Protein AF-A0A522AP35-F1 (afdb_monomer_lite)

Radius of gyration: 11.75 Å; chains: 1; bounding box: 21×27×26 Å

Sequence (63 aa):
PDHPLRIEPDTAGRGSAPYLRVRRNLEALLSRPVYYQLAEIAEPAPDGDGHGVASGGMFHRLA

Structure (mmCIF, N/CA/C/O backbone):
data_AF-A0A522AP35-F1
#
_entry.id   AF-A0A522AP35-F1
#
loop_
_atom_site.group_PDB
_atom_site.id
_atom_site.type_symbol
_atom_site.label_atom_id
_atom_site.label_alt_id
_atom_site.label_comp_id
_atom_site.label_asym_id
_atom_site.label_entity_id
_atom_site.label_seq_id
_atom_site.pdbx_PDB_ins_code
_atom_site.Cartn_x
_atom_site.Cartn_y
_atom_site.Cartn_z
_atom_site.occupancy
_atom_site.B_iso_or_equiv
_atom_site.auth_seq_id
_atom_site.auth_comp_id
_atom_site.auth_asym_id
_atom_site.auth_atom_id
_atom_site.pdbx_PDB_model_num
ATOM 1 N N . PRO A 1 1 ? -7.345 -4.257 13.155 1.00 67.06 1 PRO A N 1
ATOM 2 C CA . PRO A 1 1 ? -6.276 -5.078 12.527 1.00 67.06 1 PRO A CA 1
ATOM 3 C C . PRO A 1 1 ? -6.829 -6.385 11.928 1.00 67.06 1 PRO A C 1
ATOM 5 O O . PRO A 1 1 ? -6.459 -7.475 12.346 1.00 67.06 1 PRO A O 1
ATOM 8 N N . ASP A 1 2 ? -7.698 -6.293 10.921 1.00 86.19 2 ASP A N 1
ATOM 9 C CA . ASP A 1 2 ? -8.277 -7.487 10.272 1.00 86.19 2 ASP A CA 1
ATOM 10 C C . ASP A 1 2 ? -7.822 -7.622 8.820 1.00 86.19 2 ASP A C 1
ATOM 12 O O . ASP A 1 2 ? -7.589 -8.733 8.336 1.00 86.19 2 ASP A O 1
ATOM 16 N N . HIS A 1 3 ? -7.541 -6.485 8.187 1.00 92.00 3 HIS A N 1
ATOM 17 C CA . HIS A 1 3 ? -7.188 -6.362 6.780 1.00 92.00 3 HIS A CA 1
ATOM 18 C C . HIS A 1 3 ? -5.856 -5.610 6.609 1.00 92.00 3 HIS A C 1
ATOM 20 O O . HIS A 1 3 ? -5.856 -4.488 6.111 1.00 92.00 3 HIS A O 1
ATOM 26 N N . PRO A 1 4 ? -4.714 -6.152 7.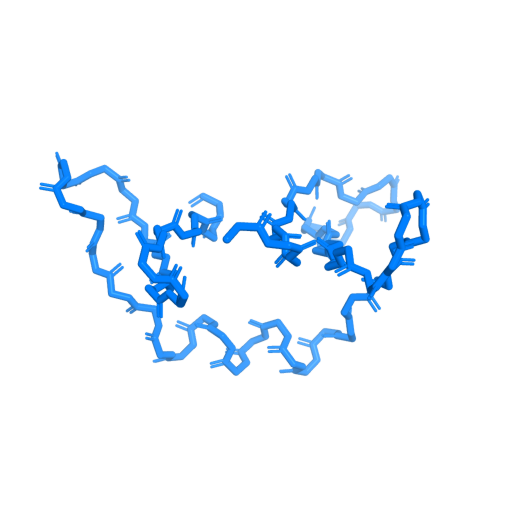082 1.00 92.56 4 PRO A N 1
ATOM 27 C CA . PRO A 1 4 ? -3.422 -5.516 6.863 1.00 92.56 4 PRO A CA 1
ATOM 28 C C . PRO A 1 4 ? -3.113 -5.373 5.369 1.00 92.56 4 PRO A C 1
ATOM 30 O O . PRO A 1 4 ? -3.352 -6.300 4.589 1.00 92.56 4 PRO A O 1
ATOM 33 N N . LEU A 1 5 ? -2.555 -4.216 5.007 1.00 93.75 5 LEU A N 1
ATOM 34 C CA . LEU A 1 5 ? -1.893 -3.972 3.731 1.00 93.75 5 LEU A CA 1
ATOM 35 C C . LEU A 1 5 ? -0.409 -4.332 3.862 1.00 93.75 5 LEU A C 1
ATOM 37 O O . LEU A 1 5 ? 0.282 -3.807 4.737 1.00 93.75 5 LEU A O 1
ATOM 41 N N . ARG A 1 6 ? 0.061 -5.224 2.993 1.00 92.88 6 ARG A N 1
ATOM 42 C CA . ARG A 1 6 ? 1.440 -5.707 2.893 1.00 92.88 6 ARG A CA 1
ATOM 43 C C . ARG A 1 6 ? 2.008 -5.290 1.541 1.00 92.88 6 ARG A C 1
ATOM 45 O O . ARG A 1 6 ? 1.364 -5.507 0.521 1.00 92.88 6 ARG A O 1
ATOM 52 N N . ILE A 1 7 ? 3.200 -4.706 1.521 1.00 92.81 7 ILE A N 1
ATOM 53 C CA . ILE A 1 7 ? 3.892 -4.319 0.287 1.00 92.81 7 ILE A CA 1
ATOM 54 C C . ILE A 1 7 ? 5.080 -5.258 0.082 1.00 92.81 7 ILE A C 1
ATOM 56 O O . ILE A 1 7 ? 5.914 -5.387 0.974 1.00 92.81 7 ILE A O 1
ATOM 60 N N . GLU A 1 8 ? 5.172 -5.894 -1.084 1.00 92.06 8 GLU A N 1
ATOM 61 C CA . GLU A 1 8 ? 6.335 -6.695 -1.489 1.00 92.06 8 GLU A CA 1
ATOM 62 C C . GLU A 1 8 ? 6.919 -6.213 -2.819 1.00 92.06 8 GLU A C 1
ATOM 64 O O . GLU A 1 8 ? 6.207 -5.589 -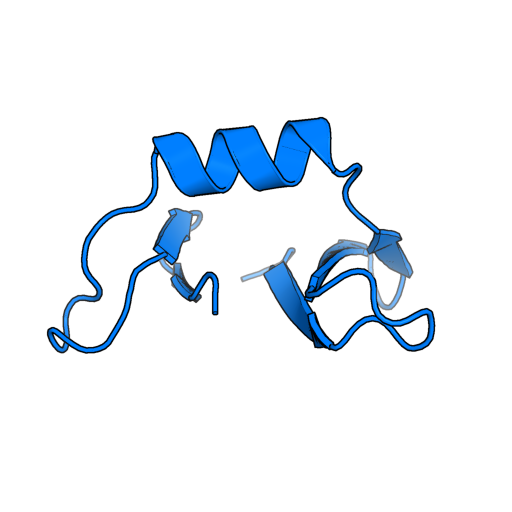3.603 1.00 92.06 8 GLU A O 1
ATOM 69 N N . PRO A 1 9 ? 8.193 -6.503 -3.123 1.00 90.56 9 PRO A N 1
ATOM 70 C CA . PRO A 1 9 ? 8.730 -6.316 -4.466 1.00 90.56 9 PRO A CA 1
ATOM 71 C C . PRO A 1 9 ? 7.999 -7.203 -5.484 1.00 90.56 9 PRO A C 1
ATOM 73 O O . PRO A 1 9 ? 7.807 -8.398 -5.258 1.00 90.56 9 PRO A O 1
ATOM 76 N N . ASP A 1 10 ? 7.612 -6.643 -6.631 1.00 88.12 10 ASP A N 1
ATOM 77 C CA . ASP A 1 10 ? 7.046 -7.440 -7.720 1.00 88.12 10 ASP A CA 1
ATOM 78 C C . ASP A 1 10 ? 8.141 -8.271 -8.404 1.00 88.12 10 ASP A C 1
ATOM 80 O O . ASP A 1 10 ? 9.099 -7.736 -8.965 1.00 88.12 10 ASP A O 1
ATOM 84 N N . THR A 1 11 ? 7.945 -9.588 -8.434 1.00 85.19 11 THR A N 1
ATOM 85 C CA . THR A 1 11 ? 8.795 -10.564 -9.140 1.00 85.19 11 THR A CA 1
ATOM 86 C C . THR A 1 11 ? 8.971 -10.281 -10.635 1.00 85.19 11 THR A C 1
ATOM 88 O O . THR A 1 11 ? 9.981 -10.671 -11.214 1.00 85.19 11 THR A O 1
ATOM 91 N N . ALA A 1 12 ? 8.025 -9.580 -11.268 1.00 86.25 12 ALA A N 1
ATOM 92 C CA . ALA A 1 12 ? 8.113 -9.183 -12.673 1.00 86.25 12 ALA A CA 1
ATOM 93 C C . ALA A 1 12 ? 8.834 -7.836 -12.889 1.00 86.25 12 ALA A C 1
ATOM 95 O O . ALA A 1 12 ? 8.812 -7.302 -13.998 1.00 86.25 12 ALA A O 1
ATOM 96 N N . GLY A 1 13 ? 9.425 -7.251 -11.841 1.00 80.00 13 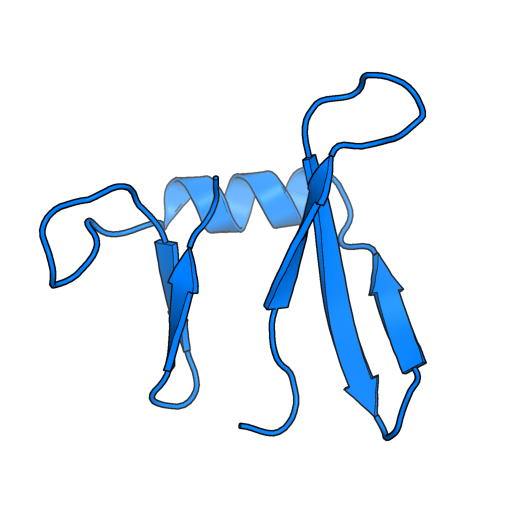GLY A N 1
ATOM 97 C CA . GLY A 1 13 ? 10.185 -6.003 -11.930 1.00 80.00 13 GLY A CA 1
ATOM 98 C C . GLY A 1 13 ? 9.329 -4.741 -12.068 1.00 80.00 13 GLY A C 1
ATOM 99 O O . GLY A 1 13 ? 9.838 -3.704 -12.480 1.00 80.00 13 GLY A O 1
ATOM 100 N N . ARG A 1 14 ? 8.032 -4.787 -11.729 1.00 78.25 14 ARG A N 1
ATOM 101 C CA . ARG A 1 14 ? 7.127 -3.621 -11.840 1.00 78.25 14 ARG A CA 1
ATOM 102 C C . ARG A 1 14 ? 7.121 -2.723 -10.596 1.00 78.25 14 ARG A C 1
ATOM 104 O O . ARG A 1 14 ? 6.20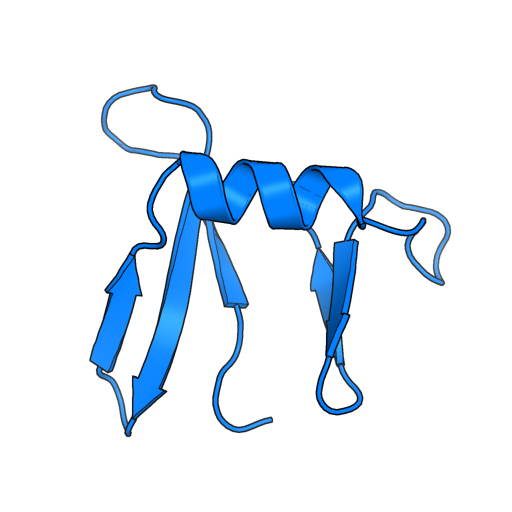1 -1.928 -10.423 1.00 78.25 14 ARG A O 1
ATOM 111 N N . GLY A 1 15 ? 8.143 -2.833 -9.749 1.00 86.00 15 GLY A N 1
ATOM 112 C CA . GLY A 1 15 ? 8.249 -2.091 -8.493 1.00 86.00 15 GLY A CA 1
ATOM 113 C C . GLY A 1 15 ? 7.608 -2.858 -7.344 1.00 86.00 15 GLY A C 1
ATOM 114 O O . GLY A 1 15 ? 8.160 -3.867 -6.912 1.00 86.00 15 GLY A O 1
ATOM 115 N N . SER A 1 16 ? 6.460 -2.389 -6.854 1.00 89.62 16 SER A N 1
ATOM 116 C CA . SER A 1 16 ? 5.769 -2.955 -5.692 1.00 89.62 16 SER A CA 1
ATOM 117 C C . SER A 1 16 ? 4.487 -3.721 -6.052 1.00 89.62 16 SER A C 1
ATOM 119 O O . SER A 1 16 ? 3.725 -3.348 -6.944 1.00 89.62 16 SER A O 1
ATOM 121 N N . ALA A 1 17 ? 4.244 -4.799 -5.311 1.00 93.12 17 ALA A N 1
ATOM 122 C CA . ALA A 1 17 ? 3.059 -5.642 -5.321 1.00 93.12 17 ALA A CA 1
ATOM 123 C C . ALA A 1 17 ? 2.332 -5.508 -3.963 1.00 93.12 17 ALA A C 1
ATOM 125 O O . ALA A 1 17 ? 2.739 -6.127 -2.976 1.00 93.12 17 ALA A O 1
ATOM 126 N N . PRO A 1 18 ? 1.291 -4.662 -3.880 1.00 94.19 18 PRO A N 1
ATOM 127 C CA . PRO A 1 18 ? 0.508 -4.455 -2.661 1.00 94.19 18 PRO A CA 1
ATOM 128 C C . PRO A 1 18 ? -0.577 -5.526 -2.464 1.00 94.19 18 PRO A C 1
ATOM 130 O O . PRO A 1 18 ? -1.462 -5.689 -3.301 1.00 94.19 18 PRO A O 1
ATOM 133 N N . TYR A 1 19 ? -0.576 -6.198 -1.317 1.00 95.75 19 TYR A N 1
ATOM 134 C CA . TYR A 1 19 ? -1.547 -7.222 -0.941 1.00 95.75 19 TYR A CA 1
ATOM 135 C C . TYR A 1 19 ? -2.380 -6.779 0.261 1.00 95.75 19 TYR A C 1
ATOM 137 O O . TYR A 1 19 ? -1.839 -6.425 1.305 1.00 95.75 19 TYR A O 1
ATOM 145 N N . LEU A 1 20 ? -3.705 -6.828 0.134 1.00 95.12 20 LEU A N 1
ATOM 146 C CA . LEU A 1 20 ? -4.639 -6.551 1.222 1.00 95.12 20 LEU A CA 1
ATOM 147 C C . LEU A 1 20 ? -5.297 -7.848 1.686 1.00 95.12 20 LEU A C 1
ATOM 149 O O . LEU A 1 20 ? -5.948 -8.534 0.896 1.00 95.12 20 LEU A O 1
ATOM 153 N N . ARG A 1 21 ? -5.198 -8.181 2.974 1.00 95.31 21 ARG A N 1
ATOM 154 C CA . ARG A 1 21 ? -5.902 -9.352 3.515 1.00 95.31 21 ARG A CA 1
ATOM 155 C C . ARG A 1 21 ? -7.411 -9.114 3.517 1.00 95.31 21 ARG A C 1
ATOM 157 O O . ARG A 1 21 ? -7.897 -8.222 4.197 1.00 95.31 21 ARG A O 1
ATOM 164 N N . VAL A 1 22 ? -8.177 -9.939 2.810 1.00 95.31 22 VAL A N 1
ATOM 165 C CA . VAL A 1 22 ? -9.640 -9.798 2.691 1.00 95.31 22 VAL A CA 1
ATOM 166 C C . VAL A 1 22 ? -10.368 -10.611 3.756 1.00 95.31 22 VAL A C 1
ATOM 168 O O . VAL A 1 22 ? -11.333 -10.136 4.339 1.00 95.31 22 VAL A O 1
ATOM 171 N N . ARG A 1 23 ? -9.929 -11.846 4.026 1.00 95.44 23 ARG A N 1
ATOM 172 C CA . ARG A 1 23 ? -10.465 -12.691 5.111 1.00 95.44 23 ARG A CA 1
ATOM 173 C C . ARG A 1 23 ? -9.558 -13.885 5.359 1.00 95.44 23 ARG A C 1
ATOM 175 O O . ARG A 1 23 ? -9.059 -14.467 4.399 1.00 95.44 23 ARG A O 1
ATOM 182 N N . ARG A 1 24 ? -9.434 -14.332 6.613 1.00 91.12 24 ARG A N 1
ATOM 183 C CA . ARG A 1 24 ? -8.576 -15.478 6.982 1.00 91.12 24 ARG A CA 1
ATOM 184 C C . ARG A 1 24 ? -7.182 -15.306 6.350 1.00 91.12 24 ARG A C 1
ATOM 186 O O . ARG A 1 24 ? -6.554 -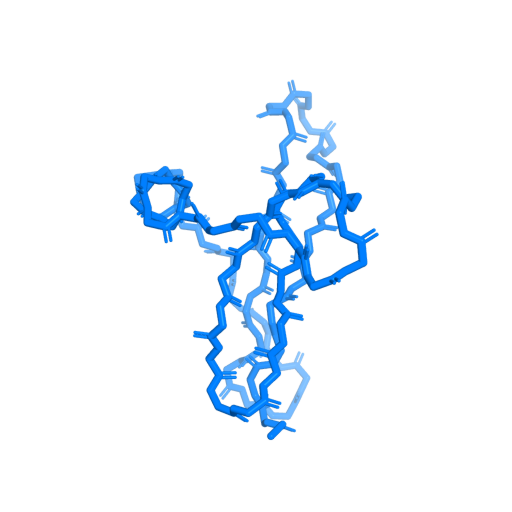14.292 6.613 1.00 91.12 24 ARG A O 1
ATOM 193 N N . ASN A 1 25 ? -6.761 -16.220 5.472 1.00 90.19 25 ASN A N 1
ATOM 194 C CA . ASN A 1 25 ? -5.488 -16.164 4.740 1.00 90.19 25 ASN A CA 1
ATOM 195 C C . ASN A 1 25 ? -5.659 -15.798 3.250 1.00 90.19 25 ASN A C 1
ATOM 197 O O . ASN A 1 25 ? -4.787 -16.096 2.444 1.00 90.19 25 ASN A O 1
ATOM 201 N N . LEU A 1 26 ? -6.799 -15.216 2.858 1.00 96.62 26 LEU A N 1
ATOM 202 C CA . LEU A 1 26 ? -7.010 -14.712 1.500 1.00 96.62 26 LEU A CA 1
ATOM 203 C C . LEU A 1 26 ? -6.545 -13.263 1.410 1.00 96.62 26 LEU A C 1
ATOM 205 O O . LEU A 1 26 ? -7.068 -12.399 2.119 1.00 96.62 26 LEU A O 1
ATOM 209 N N . GLU A 1 27 ? -5.614 -13.011 0.501 1.00 96.56 27 GLU A N 1
ATOM 210 C CA . GLU A 1 27 ? -5.119 -11.683 0.154 1.00 96.56 27 GLU A CA 1
ATOM 211 C C . GLU A 1 27 ? -5.561 -11.308 -1.266 1.00 96.56 27 GLU A C 1
ATOM 213 O O . GLU A 1 27 ? -5.646 -12.158 -2.153 1.00 96.56 27 GLU A O 1
ATOM 218 N N . ALA A 1 28 ? -5.856 -10.028 -1.478 1.00 96.44 28 ALA A N 1
ATOM 219 C CA . ALA A 1 28 ? -6.117 -9.446 -2.784 1.00 96.44 28 ALA A CA 1
ATOM 220 C C . ALA A 1 28 ? -4.923 -8.584 -3.195 1.00 96.44 28 ALA A C 1
ATOM 222 O O . ALA A 1 28 ? -4.547 -7.665 -2.469 1.00 96.44 28 ALA A O 1
ATOM 223 N N . LEU A 1 29 ? -4.355 -8.862 -4.368 1.00 95.56 29 LEU A N 1
ATOM 224 C CA . LEU A 1 29 ? -3.402 -7.962 -5.010 1.00 95.56 29 LEU A CA 1
ATOM 225 C C . LEU A 1 29 ? -4.154 -6.703 -5.457 1.00 95.56 29 LEU A C 1
ATOM 227 O O . LEU A 1 29 ? -5.101 -6.800 -6.243 1.00 95.56 29 LEU A O 1
ATOM 231 N N . LEU A 1 30 ? -3.758 -5.528 -4.964 1.00 95.00 30 LEU A N 1
ATOM 232 C CA . LEU A 1 30 ? -4.362 -4.284 -5.428 1.00 95.00 30 LEU A CA 1
ATOM 233 C C . LEU A 1 30 ? -3.937 -4.014 -6.868 1.00 95.00 30 LEU A C 1
ATOM 235 O O . LEU A 1 30 ? -2.792 -4.229 -7.270 1.00 95.00 30 LEU A O 1
ATOM 239 N N . SER A 1 31 ? -4.876 -3.492 -7.651 1.00 94.50 31 SER A N 1
ATOM 240 C CA . SER A 1 31 ? -4.553 -2.985 -8.978 1.00 94.50 31 SER A CA 1
ATOM 241 C C . SER A 1 31 ? -3.610 -1.780 -8.879 1.00 94.50 31 SER A C 1
ATOM 243 O O . SER A 1 31 ? -3.666 -1.008 -7.918 1.00 94.50 31 SER A O 1
ATOM 245 N N . ARG A 1 32 ? -2.775 -1.577 -9.905 1.00 92.19 32 ARG A N 1
ATOM 246 C CA . ARG A 1 32 ? -1.875 -0.412 -9.984 1.00 92.19 32 ARG A CA 1
ATOM 247 C C . ARG A 1 32 ? -2.600 0.931 -9.802 1.00 92.19 32 ARG A C 1
ATOM 249 O O . ARG A 1 32 ? -2.092 1.737 -9.033 1.00 92.19 32 ARG A O 1
ATOM 256 N N . PRO A 1 33 ? -3.767 1.191 -10.429 1.00 95.69 33 PRO A N 1
ATOM 257 C CA . PRO A 1 33 ? -4.494 2.440 -10.202 1.00 95.69 33 PRO A CA 1
ATOM 258 C C . PRO A 1 33 ? -4.847 2.676 -8.731 1.00 95.69 33 PRO A C 1
ATOM 260 O O . PRO A 1 33 ? -4.612 3.762 -8.219 1.00 95.69 33 PRO A O 1
ATOM 263 N N . VAL A 1 34 ? -5.338 1.647 -8.032 1.00 95.00 34 VAL A N 1
ATOM 264 C CA . VAL A 1 34 ? -5.684 1.757 -6.605 1.00 95.00 34 VAL A CA 1
ATOM 265 C C . VAL A 1 34 ? -4.436 1.996 -5.755 1.00 95.00 34 VAL A C 1
ATOM 267 O O . VAL A 1 34 ? -4.473 2.795 -4.828 1.00 95.00 34 VAL A O 1
ATOM 270 N N . TYR A 1 35 ? -3.309 1.358 -6.083 1.00 93.38 35 TYR A N 1
ATOM 271 C CA . TYR A 1 35 ? -2.046 1.625 -5.393 1.00 93.38 35 TYR A CA 1
ATOM 272 C C . TYR A 1 35 ? -1.593 3.083 -5.538 1.00 93.38 35 TYR A C 1
ATOM 274 O O . TYR A 1 35 ? -1.193 3.698 -4.555 1.00 93.38 35 TYR A O 1
ATOM 282 N N . TYR A 1 36 ? -1.698 3.658 -6.738 1.00 92.94 36 TYR A N 1
ATOM 283 C CA . TYR A 1 36 ? -1.350 5.065 -6.944 1.00 92.94 36 TYR A CA 1
ATOM 284 C C . TYR A 1 36 ? -2.307 6.019 -6.230 1.00 92.94 36 TYR A C 1
ATOM 286 O O . TYR A 1 36 ? -1.847 7.002 -5.667 1.00 92.94 36 TYR A O 1
ATOM 294 N N . GLN A 1 37 ? -3.599 5.695 -6.152 1.00 95.44 37 GLN A N 1
ATOM 295 C CA . GLN A 1 37 ? -4.542 6.464 -5.334 1.00 95.44 37 GLN A CA 1
ATOM 296 C C . GLN A 1 37 ? -4.152 6.456 -3.850 1.00 95.44 37 GLN A C 1
ATOM 298 O O . GLN A 1 37 ? -4.276 7.477 -3.184 1.00 95.44 37 GLN A O 1
ATOM 303 N N . LEU A 1 38 ? -3.646 5.331 -3.327 1.00 94.75 38 LEU A N 1
ATOM 304 C CA . LEU A 1 38 ? -3.108 5.282 -1.962 1.00 94.75 38 LEU A CA 1
ATOM 305 C C . LEU A 1 38 ? -1.847 6.141 -1.814 1.00 94.75 38 LEU A C 1
ATOM 307 O O . LEU A 1 38 ? -1.683 6.795 -0.791 1.00 94.75 38 LEU A O 1
ATOM 311 N N . ALA A 1 39 ? -0.975 6.155 -2.825 1.00 93.38 39 ALA A N 1
ATOM 312 C CA . ALA A 1 39 ? 0.222 6.992 -2.829 1.00 93.38 39 ALA A CA 1
ATOM 313 C C . ALA A 1 39 ? -0.110 8.497 -2.860 1.00 93.38 39 ALA A C 1
ATOM 315 O O . ALA A 1 39 ? 0.580 9.280 -2.218 1.00 93.38 39 ALA A O 1
ATOM 316 N N . GLU A 1 40 ? -1.174 8.903 -3.559 1.00 95.88 40 GLU A N 1
ATOM 317 C CA . GLU A 1 40 ? -1.634 10.300 -3.615 1.00 95.88 40 GLU A CA 1
ATOM 318 C C . GLU A 1 40 ? -2.119 10.829 -2.259 1.00 95.88 40 GLU A C 1
ATOM 320 O O . GLU A 1 40 ? -1.970 12.016 -1.979 1.00 95.88 40 GLU A O 1
ATOM 325 N N . ILE A 1 41 ? -2.684 9.958 -1.420 1.00 95.62 41 ILE A N 1
ATOM 326 C CA . ILE A 1 41 ? -3.168 10.304 -0.075 1.00 95.62 41 ILE A CA 1
ATOM 327 C C . ILE A 1 41 ? -2.181 9.908 1.030 1.00 95.62 41 ILE A C 1
ATOM 329 O O . ILE A 1 41 ? -2.540 9.931 2.206 1.00 95.62 41 ILE A O 1
ATOM 333 N N . ALA A 1 42 ? -0.972 9.478 0.666 1.00 96.25 42 ALA A N 1
ATOM 334 C CA . ALA A 1 42 ? 0.011 9.030 1.633 1.00 96.25 42 ALA A CA 1
ATOM 335 C C . ALA A 1 42 ? 0.514 10.205 2.477 1.00 96.25 42 ALA A C 1
ATOM 337 O O . ALA A 1 42 ? 0.856 11.272 1.968 1.00 96.25 42 ALA A O 1
ATOM 338 N N . GLU A 1 43 ? 0.607 9.977 3.778 1.00 96.31 43 GLU A N 1
ATOM 339 C CA . GLU A 1 43 ? 1.104 10.932 4.756 1.00 96.31 43 GLU A CA 1
ATOM 340 C C . GLU A 1 43 ? 2.498 10.503 5.240 1.00 96.31 43 GLU A C 1
ATOM 342 O O . GLU A 1 43 ? 2.833 9.310 5.184 1.00 96.31 43 GLU A O 1
ATOM 347 N N . PRO A 1 44 ? 3.333 11.445 5.719 1.00 96.62 44 PRO A N 1
ATOM 348 C CA . PRO A 1 44 ? 4.596 11.110 6.365 1.00 96.62 44 PRO A CA 1
ATOM 349 C C . PRO A 1 44 ? 4.382 10.143 7.530 1.00 96.62 44 PRO A C 1
ATOM 351 O O . PRO A 1 44 ? 3.431 10.283 8.305 1.00 96.62 44 PRO A O 1
ATOM 354 N N . ALA A 1 45 ? 5.277 9.169 7.674 1.00 95.50 45 ALA A N 1
ATOM 355 C CA . ALA A 1 45 ? 5.213 8.250 8.797 1.00 95.50 45 ALA A CA 1
ATOM 356 C C . ALA A 1 45 ? 5.390 8.993 10.140 1.00 95.50 45 ALA A C 1
ATOM 358 O O . ALA A 1 45 ? 6.126 9.980 10.203 1.00 95.50 45 ALA A O 1
ATOM 359 N N . PRO A 1 46 ? 4.760 8.529 11.239 1.00 92.81 46 PRO A N 1
ATOM 360 C CA . PRO A 1 46 ? 4.886 9.175 12.551 1.00 92.81 46 PRO A CA 1
ATOM 361 C C . PRO A 1 46 ? 6.323 9.2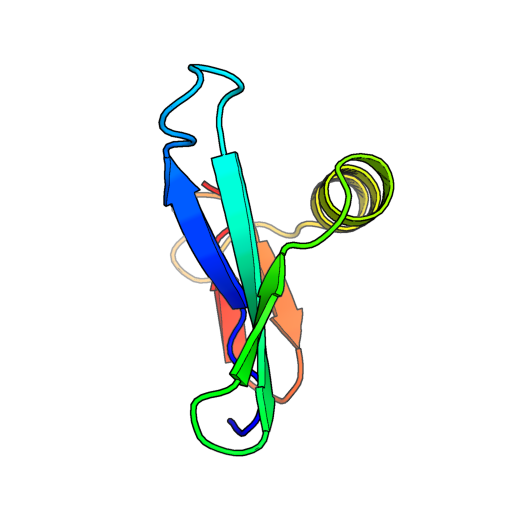33 13.089 1.00 92.81 46 PRO A C 1
ATOM 363 O O . PRO A 1 46 ? 6.637 10.083 13.918 1.00 92.81 46 PRO A O 1
ATOM 366 N N . ASP A 1 47 ? 7.183 8.319 12.634 1.00 93.88 47 ASP A N 1
ATOM 367 C CA . ASP A 1 47 ? 8.615 8.263 12.941 1.00 93.88 47 ASP A CA 1
ATOM 368 C C . ASP A 1 47 ? 9.470 9.129 11.992 1.00 93.88 47 ASP A C 1
ATOM 370 O O . ASP A 1 47 ? 10.677 9.247 12.190 1.00 93.88 47 ASP A O 1
ATOM 374 N N . GLY A 1 48 ? 8.852 9.764 10.991 1.00 91.38 48 GLY A N 1
ATOM 375 C CA . GLY A 1 48 ? 9.515 10.566 9.965 1.00 91.38 48 GLY A CA 1
ATOM 376 C C . GLY A 1 48 ? 10.203 9.750 8.868 1.00 91.38 48 GLY A C 1
ATOM 377 O O . GLY A 1 48 ? 10.815 10.348 7.985 1.00 91.38 48 GLY A O 1
ATOM 378 N N . ASP A 1 49 ? 10.108 8.417 8.898 1.00 91.06 49 ASP A N 1
ATOM 379 C CA . ASP A 1 49 ? 10.772 7.536 7.938 1.00 91.06 49 ASP A CA 1
ATOM 380 C C . ASP A 1 49 ? 9.773 6.930 6.942 1.00 91.06 49 ASP A C 1
ATOM 382 O O . ASP A 1 49 ? 9.041 5.967 7.217 1.00 91.06 49 ASP A O 1
ATOM 386 N N . GLY A 1 50 ? 9.744 7.524 5.750 1.00 92.19 50 GLY A N 1
ATOM 387 C CA . GLY A 1 50 ? 8.890 7.104 4.645 1.00 92.19 50 GLY A CA 1
ATOM 388 C C . GLY A 1 50 ? 7.475 7.684 4.694 1.00 92.19 50 GLY A C 1
ATOM 389 O O . GLY A 1 50 ? 7.165 8.604 5.453 1.00 92.19 50 GLY A O 1
ATOM 390 N N . HIS A 1 51 ? 6.615 7.150 3.826 1.00 95.38 51 HIS A N 1
ATOM 391 C CA . HIS A 1 51 ? 5.231 7.594 3.657 1.00 95.38 51 HIS A CA 1
ATOM 392 C C . HIS A 1 51 ? 4.282 6.399 3.703 1.00 95.38 51 HIS A C 1
ATOM 394 O O . HIS A 1 51 ? 4.672 5.254 3.464 1.00 95.38 51 HIS A O 1
ATOM 400 N N . GLY A 1 52 ? 3.021 6.644 4.028 1.00 95.56 52 GLY A N 1
ATOM 401 C CA . GLY A 1 52 ? 2.044 5.577 4.157 1.00 95.56 52 GLY A CA 1
ATOM 402 C C . GLY A 1 52 ? 0.636 6.073 4.413 1.00 95.56 52 GLY A C 1
ATOM 403 O O . GLY A 1 52 ? 0.375 7.268 4.432 1.00 95.56 52 GLY A O 1
ATOM 404 N N . VAL A 1 53 ? -0.286 5.139 4.605 1.00 95.62 53 VAL A N 1
ATOM 405 C CA . VAL A 1 53 ? -1.696 5.448 4.860 1.00 95.62 53 VAL A CA 1
ATOM 406 C C . VAL A 1 53 ? -2.111 4.971 6.243 1.00 95.62 53 VAL A C 1
ATOM 408 O O . VAL A 1 53 ? -1.847 3.829 6.630 1.00 95.62 53 VAL A O 1
ATOM 411 N N . ALA A 1 54 ? -2.786 5.843 6.987 1.00 94.00 54 ALA A N 1
ATOM 412 C CA . ALA A 1 54 ? -3.422 5.490 8.246 1.00 94.00 54 ALA A CA 1
ATOM 413 C C . ALA A 1 54 ? -4.817 4.904 7.982 1.00 94.00 54 ALA A C 1
ATOM 415 O O . ALA A 1 54 ? -5.657 5.522 7.331 1.00 94.00 54 ALA A O 1
ATOM 416 N N . SER A 1 55 ? -5.087 3.702 8.488 1.00 92.94 55 SER A N 1
ATOM 417 C CA . SER A 1 55 ? -6.393 3.053 8.366 1.00 92.94 55 SER A CA 1
ATOM 418 C C . SER A 1 55 ? -6.634 2.075 9.511 1.00 92.94 55 SER A C 1
ATOM 420 O O . SER A 1 55 ? -5.736 1.351 9.934 1.00 92.94 55 SER A O 1
ATOM 422 N N . GLY A 1 56 ? -7.855 2.055 10.056 1.00 90.00 56 GLY A N 1
ATOM 423 C CA . GLY A 1 56 ? -8.242 1.097 11.100 1.00 90.00 56 GLY A CA 1
ATOM 424 C C . GLY A 1 56 ? -7.367 1.133 12.363 1.00 90.00 56 GLY A C 1
ATOM 425 O O . GLY A 1 56 ? -7.151 0.089 12.980 1.00 90.00 56 GLY A O 1
ATOM 426 N N . GLY A 1 57 ? -6.836 2.311 12.717 1.00 90.56 57 GLY A N 1
ATOM 427 C CA . GLY A 1 57 ? -5.928 2.501 13.855 1.00 90.56 57 GLY A CA 1
ATOM 428 C C . GLY A 1 57 ? -4.493 2.012 13.620 1.00 90.56 57 GLY A C 1
ATOM 429 O O . GLY A 1 57 ? -3.733 1.898 14.576 1.00 90.56 57 GLY A O 1
ATOM 430 N N . MET A 1 58 ? -4.121 1.701 12.375 1.00 91.25 58 MET A N 1
ATOM 431 C CA . MET A 1 58 ? -2.781 1.267 11.982 1.00 91.25 58 MET A CA 1
ATOM 432 C C . MET A 1 58 ? -2.220 2.156 10.876 1.00 91.25 58 MET A C 1
ATOM 434 O O . MET A 1 58 ? -2.965 2.675 10.051 1.00 91.25 58 MET A O 1
ATOM 438 N N . PHE A 1 59 ? -0.897 2.287 10.835 1.00 93.25 59 PHE A N 1
ATOM 439 C CA . PHE A 1 59 ? -0.188 2.926 9.732 1.00 93.25 59 PHE A CA 1
ATOM 440 C C . PHE A 1 59 ? 0.394 1.861 8.795 1.00 93.25 59 PHE A C 1
ATOM 442 O O . PHE A 1 59 ? 1.031 0.910 9.253 1.00 93.25 59 PHE A O 1
ATOM 449 N N . HIS A 1 60 ? 0.175 2.015 7.490 1.00 94.00 60 HIS A N 1
ATOM 450 C CA . HIS A 1 60 ? 0.662 1.110 6.450 1.00 94.00 60 HIS A CA 1
ATOM 451 C C . HIS A 1 60 ? 1.664 1.839 5.554 1.00 94.00 60 HIS A C 1
ATOM 453 O O . HIS A 1 60 ? 1.268 2.679 4.747 1.00 94.00 60 HIS A O 1
ATOM 459 N N . ARG A 1 61 ? 2.955 1.509 5.683 1.00 93.62 61 ARG A N 1
ATOM 460 C CA . ARG A 1 61 ? 4.030 2.101 4.872 1.00 93.62 61 ARG A CA 1
ATOM 461 C C . ARG A 1 61 ? 3.894 1.689 3.400 1.00 93.62 61 ARG A C 1
ATOM 463 O O . ARG A 1 61 ? 3.664 0.517 3.098 1.00 93.62 61 ARG A O 1
ATOM 470 N N . LEU A 1 62 ? 4.042 2.656 2.501 1.00 89.56 62 LEU A N 1
ATOM 471 C CA . LEU A 1 62 ? 4.001 2.492 1.051 1.00 89.56 62 LEU A CA 1
ATOM 472 C C . LEU A 1 62 ? 5.416 2.706 0.495 1.00 89.56 62 LEU A C 1
ATOM 474 O O . LEU A 1 62 ? 5.723 3.785 0.005 1.00 89.56 62 LEU A O 1
ATOM 478 N N . ALA A 1 63 ? 6.231 1.646 0.573 1.00 76.25 63 ALA A N 1
ATOM 479 C CA . ALA A 1 63 ? 7.675 1.617 0.286 1.00 76.25 63 ALA A CA 1
ATOM 480 C C . ALA A 1 63 ? 8.547 2.461 1.236 1.00 76.25 63 ALA A C 1
ATOM 482 O O . ALA A 1 63 ? 8.249 3.649 1.483 1.00 76.25 63 ALA A O 1
#

Foldseek 3Di:
DAWDWDWDQDPVRPGIFIWTHPHDPDIDTDDPVVLVVQVVVWDQDPVNPATFDDDPNDTHGSD

Secondary structure (DSSP, 8-state):
--S-EEEEE-TTSSSEEEEEEEETTEEEEPPHHHHHHHHHT-EE-TTSSSEEEEETTEEEE--

pLDDT: mean 92.0, std 5.27, range [67.06, 96.62]